Protein AF-A0A2V9WFZ6-F1 (afdb_monomer_lite)

Foldseek 3Di:
DQDDDDPVRVVVVLVVVLVVLVVVCVVCVVPWAQDDPVLLVLCPPPDDVVLSGQATEEADDPDFDQDDPCVVVVVVSVDDDRDGRRPDQWDARQRYIYGPDDDDSVNSNVNVVVNVVCVVPPRDD

Secondary structure (DSSP, 8-state):
-PPPPPHHHHHHHHHHHHHHHHHHHHHHHTTPEEPPHHHHHHHTTTS-HHHHHH-EEEE-SS--PPPPTTHHHHHHTT------STT-SEEEETTEEEESSPPPHHHHHHHHHHHHHHHHH----

Structure (mmCIF, N/CA/C/O backbone):
data_AF-A0A2V9WFZ6-F1
#
_entry.id   AF-A0A2V9WFZ6-F1
#
loop_
_atom_site.group_PDB
_atom_site.id
_atom_site.type_symbol
_atom_site.label_atom_id
_atom_site.label_alt_id
_atom_site.label_comp_id
_atom_site.label_asym_id
_atom_site.label_entity_id
_atom_site.label_seq_id
_atom_site.pdbx_PDB_ins_code
_atom_site.Cartn_x
_atom_site.Cartn_y
_atom_site.Cartn_z
_atom_site.occupancy
_atom_site.B_iso_or_equiv
_atom_site.auth_seq_id
_atom_site.auth_comp_id
_atom_site.auth_asym_id
_atom_site.auth_atom_id
_atom_site.pdbx_PDB_model_num
ATOM 1 N N . MET A 1 1 ? 15.391 14.366 -24.059 1.00 53.91 1 MET A N 1
ATOM 2 C CA . MET A 1 1 ? 14.235 13.515 -23.701 1.00 53.91 1 MET A CA 1
ATOM 3 C C . MET A 1 1 ? 14.787 12.149 -23.325 1.00 53.91 1 MET A C 1
ATOM 5 O O . MET A 1 1 ? 15.629 11.678 -24.083 1.00 53.91 1 MET A O 1
ATOM 9 N N . PRO A 1 2 ? 14.441 11.557 -22.169 1.00 65.50 2 PRO A N 1
ATOM 10 C CA . PRO A 1 2 ? 14.836 10.178 -21.887 1.00 65.50 2 PRO A CA 1
ATOM 11 C C . PRO A 1 2 ? 14.255 9.252 -22.961 1.00 65.50 2 PRO A C 1
ATOM 13 O O . PRO A 1 2 ? 13.145 9.490 -23.441 1.00 65.50 2 PRO A O 1
ATOM 16 N N . THR A 1 3 ? 15.018 8.236 -23.364 1.00 76.12 3 THR A N 1
ATOM 17 C CA . THR A 1 3 ? 14.540 7.219 -24.304 1.00 76.12 3 THR A CA 1
ATOM 18 C C . THR A 1 3 ? 13.334 6.510 -23.683 1.00 76.12 3 THR A C 1
ATOM 20 O O . THR A 1 3 ? 13.446 6.044 -22.547 1.00 76.12 3 THR A O 1
ATOM 23 N N . PRO A 1 4 ? 12.182 6.443 -24.373 1.00 84.50 4 PRO A N 1
ATOM 24 C CA . PRO A 1 4 ? 11.037 5.685 -23.889 1.00 84.50 4 PRO A CA 1
ATOM 25 C C . PRO A 1 4 ? 11.403 4.210 -23.703 1.00 84.50 4 PRO A C 1
ATOM 27 O O . PRO A 1 4 ? 12.149 3.651 -24.508 1.00 84.50 4 PRO A O 1
ATOM 30 N N . LEU A 1 5 ? 10.862 3.581 -22.660 1.00 88.69 5 LEU A N 1
ATOM 31 C CA . LEU A 1 5 ? 11.002 2.141 -22.460 1.00 88.69 5 LEU A CA 1
ATOM 32 C C . LEU A 1 5 ? 10.290 1.382 -23.586 1.00 88.69 5 LEU A C 1
ATOM 34 O O . LEU A 1 5 ? 9.222 1.795 -24.045 1.00 88.69 5 LEU A O 1
ATOM 38 N N . THR A 1 6 ? 10.863 0.257 -24.011 1.00 92.94 6 THR A N 1
ATOM 39 C CA . THR A 1 6 ? 10.189 -0.653 -24.943 1.00 92.94 6 THR A CA 1
ATOM 40 C C . THR A 1 6 ? 9.014 -1.359 -24.253 1.00 92.94 6 THR A C 1
ATOM 42 O O . THR A 1 6 ? 9.010 -1.481 -23.024 1.00 92.94 6 THR A O 1
ATOM 45 N N . PRO A 1 7 ? 8.026 -1.880 -25.006 1.00 93.81 7 PRO A N 1
ATOM 46 C CA . PRO A 1 7 ? 6.947 -2.684 -24.429 1.00 93.81 7 PRO A CA 1
ATOM 47 C C . PRO A 1 7 ? 7.452 -3.856 -23.575 1.00 93.81 7 PRO A C 1
ATOM 49 O O . PRO A 1 7 ? 6.933 -4.079 -22.484 1.00 93.81 7 PRO A O 1
ATOM 52 N N . ASP A 1 8 ? 8.515 -4.537 -24.010 1.00 93.31 8 ASP A N 1
ATOM 53 C CA . ASP A 1 8 ? 9.117 -5.649 -23.262 1.00 93.31 8 ASP A CA 1
ATOM 54 C C . ASP A 1 8 ? 9.753 -5.186 -21.947 1.00 93.31 8 ASP A C 1
ATOM 56 O O . ASP A 1 8 ? 9.613 -5.844 -20.916 1.00 93.31 8 ASP A O 1
ATOM 60 N N . GLN A 1 9 ? 10.421 -4.026 -21.953 1.00 91.56 9 GLN A N 1
ATOM 61 C CA . GLN A 1 9 ? 10.966 -3.428 -20.733 1.00 91.56 9 GLN A CA 1
ATOM 62 C C . GLN A 1 9 ? 9.848 -3.033 -19.767 1.00 91.56 9 GLN A C 1
ATOM 64 O O . GLN A 1 9 ? 9.966 -3.284 -18.569 1.00 91.56 9 GLN A O 1
ATOM 69 N N . ILE A 1 10 ? 8.756 -2.453 -20.274 1.00 91.62 10 ILE A N 1
ATOM 70 C CA . ILE A 1 10 ? 7.581 -2.111 -19.464 1.00 91.62 10 ILE A CA 1
ATOM 71 C C . ILE A 1 10 ? 7.007 -3.380 -18.832 1.00 91.62 10 ILE A C 1
ATOM 73 O O . ILE A 1 10 ? 6.872 -3.428 -17.612 1.00 91.62 10 ILE A O 1
ATOM 77 N N . ALA A 1 11 ? 6.751 -4.425 -19.623 1.00 92.00 11 ALA A N 1
ATOM 78 C CA . ALA A 1 11 ? 6.219 -5.690 -19.124 1.00 92.00 11 ALA A CA 1
ATOM 79 C C . ALA A 1 11 ? 7.136 -6.316 -18.061 1.00 92.00 11 ALA A C 1
ATOM 81 O O . ALA A 1 11 ? 6.676 -6.697 -16.984 1.00 92.00 11 ALA A O 1
ATOM 82 N N . GLN A 1 12 ? 8.447 -6.361 -18.315 1.00 91.50 12 GLN A N 1
ATOM 83 C CA . GLN A 1 12 ? 9.421 -6.894 -17.364 1.00 91.50 12 GLN A CA 1
ATOM 84 C C . GLN A 1 12 ? 9.420 -6.116 -16.040 1.00 91.50 12 GLN A C 1
ATOM 86 O O . GLN A 1 12 ? 9.427 -6.72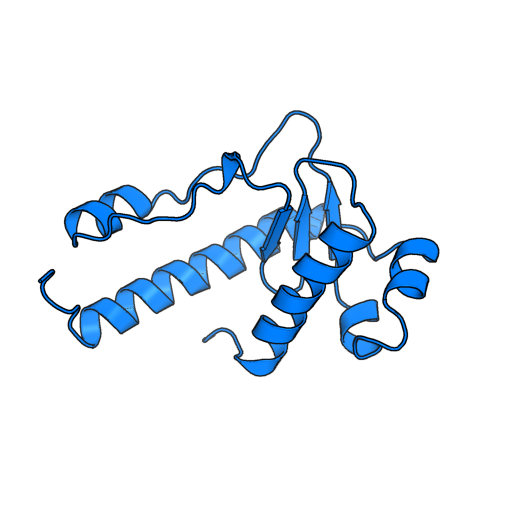5 -14.969 1.00 91.50 12 GLN A O 1
ATOM 91 N N . ILE A 1 13 ? 9.413 -4.782 -16.094 1.00 91.69 13 ILE A N 1
ATOM 92 C CA . ILE A 1 13 ? 9.387 -3.936 -14.894 1.00 91.69 13 ILE A CA 1
ATOM 93 C C . ILE A 1 13 ? 8.064 -4.118 -14.147 1.00 91.69 13 ILE A C 1
ATOM 95 O O . ILE A 1 13 ? 8.081 -4.290 -12.930 1.00 91.69 13 ILE A O 1
ATOM 99 N N . SER A 1 14 ? 6.933 -4.144 -14.854 1.00 91.38 14 SER A N 1
ATOM 100 C CA . SER A 1 14 ? 5.618 -4.386 -14.259 1.00 91.38 14 SER A CA 1
ATOM 101 C C . SER A 1 14 ? 5.558 -5.731 -13.533 1.00 91.38 14 SER A C 1
ATOM 103 O O . SER A 1 14 ? 5.073 -5.777 -12.404 1.00 91.38 14 SER A O 1
ATOM 105 N N . HIS A 1 15 ? 6.111 -6.803 -14.110 1.00 91.81 15 HIS A N 1
ATOM 106 C CA . HIS A 1 15 ? 6.194 -8.105 -13.441 1.00 91.81 15 HIS A CA 1
ATOM 107 C C . HIS A 1 15 ? 7.087 -8.077 -12.197 1.00 91.81 15 HIS A C 1
ATOM 109 O O . HIS A 1 15 ? 6.704 -8.624 -11.165 1.00 91.81 15 HIS A O 1
ATOM 115 N N . LEU A 1 16 ? 8.248 -7.414 -12.260 1.00 92.75 16 LEU A N 1
ATOM 116 C CA . LEU A 1 16 ? 9.130 -7.259 -11.097 1.00 92.75 16 LEU A CA 1
ATOM 117 C C . LEU A 1 16 ? 8.431 -6.512 -9.954 1.00 92.75 16 LEU A C 1
ATOM 119 O O . LEU A 1 16 ? 8.508 -6.934 -8.800 1.00 92.75 16 LEU A O 1
ATOM 123 N N . VAL A 1 17 ? 7.720 -5.429 -10.273 1.00 93.12 17 VAL A N 1
ATOM 124 C CA . VAL A 1 17 ? 6.975 -4.635 -9.289 1.00 93.12 17 VAL A CA 1
ATOM 125 C C . VAL A 1 17 ? 5.802 -5.432 -8.713 1.00 93.12 17 VAL A C 1
ATOM 127 O O . VAL A 1 17 ? 5.633 -5.450 -7.496 1.00 93.12 17 VAL A O 1
ATOM 130 N N . ALA A 1 18 ? 5.032 -6.142 -9.543 1.00 93.94 18 ALA A N 1
ATOM 131 C CA . ALA A 1 18 ? 3.932 -6.988 -9.079 1.00 93.94 18 ALA A CA 1
ATOM 132 C C . ALA A 1 18 ? 4.425 -8.103 -8.139 1.00 93.94 18 ALA A C 1
ATOM 134 O O . ALA A 1 18 ? 3.880 -8.278 -7.049 1.00 93.94 18 ALA A O 1
ATOM 135 N N . ALA A 1 19 ? 5.506 -8.798 -8.510 1.00 94.31 19 ALA A N 1
ATOM 136 C CA . ALA A 1 19 ? 6.113 -9.834 -7.678 1.00 94.31 19 ALA A CA 1
ATOM 137 C C . ALA A 1 19 ? 6.611 -9.273 -6.337 1.00 94.31 19 ALA A C 1
ATOM 139 O O . ALA A 1 19 ? 6.410 -9.891 -5.290 1.00 94.31 19 ALA A O 1
ATOM 140 N N . TYR A 1 20 ? 7.213 -8.080 -6.351 1.00 95.69 20 TYR A N 1
ATOM 141 C CA . TYR A 1 20 ? 7.627 -7.390 -5.133 1.00 95.69 20 TYR A CA 1
ATOM 142 C C . TYR A 1 20 ? 6.446 -7.081 -4.215 1.00 95.69 20 TYR A C 1
ATOM 144 O O . TYR A 1 20 ? 6.513 -7.389 -3.026 1.00 95.69 20 TYR A O 1
ATOM 152 N N . ILE A 1 21 ? 5.361 -6.526 -4.761 1.00 96.06 21 ILE A N 1
ATOM 153 C CA . ILE A 1 21 ? 4.161 -6.188 -3.989 1.00 96.06 21 ILE A CA 1
ATOM 154 C C . ILE A 1 21 ? 3.589 -7.436 -3.316 1.00 96.06 21 ILE A C 1
ATOM 156 O O . ILE A 1 21 ? 3.353 -7.412 -2.111 1.00 96.06 21 ILE A O 1
ATOM 160 N N . LEU A 1 22 ? 3.423 -8.534 -4.060 1.00 95.88 22 LEU A N 1
ATOM 161 C CA . LEU A 1 22 ? 2.897 -9.789 -3.514 1.00 95.88 22 LEU A CA 1
ATOM 162 C C . LEU A 1 22 ? 3.832 -10.393 -2.456 1.00 95.88 22 LEU A C 1
ATOM 164 O O . LEU A 1 22 ? 3.376 -10.826 -1.401 1.00 95.88 22 LEU A O 1
ATOM 168 N N . THR A 1 23 ? 5.147 -10.338 -2.683 1.00 96.62 23 THR A N 1
ATOM 169 C CA . THR A 1 23 ? 6.142 -10.825 -1.715 1.00 96.62 23 THR A CA 1
ATOM 170 C C . THR A 1 23 ? 6.097 -10.032 -0.405 1.00 96.62 23 THR A C 1
ATOM 172 O O . THR A 1 23 ? 6.102 -10.624 0.674 1.00 96.62 23 THR A O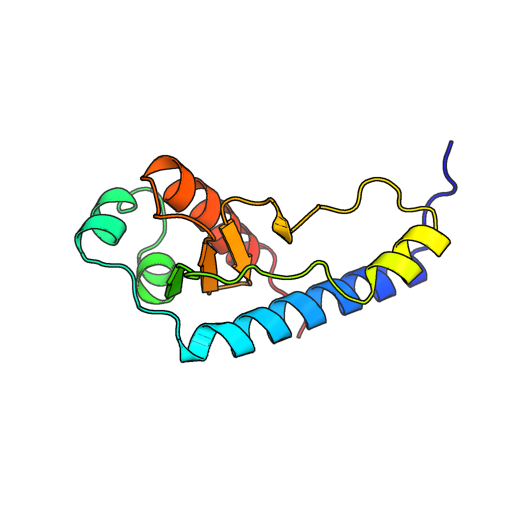 1
ATOM 175 N N . GLN A 1 24 ? 6.037 -8.694 -0.466 1.00 97.69 24 GLN A N 1
ATOM 176 C CA . GLN A 1 24 ? 5.916 -7.872 0.744 1.00 97.69 24 GLN A CA 1
ATOM 177 C C . GLN A 1 24 ? 4.563 -8.079 1.425 1.00 97.69 24 GLN A C 1
ATOM 179 O O . GLN A 1 24 ? 4.512 -8.203 2.649 1.00 97.69 24 GLN A O 1
ATOM 184 N N . ARG A 1 25 ? 3.482 -8.180 0.643 1.00 97.38 25 ARG A N 1
ATOM 185 C CA . ARG A 1 25 ? 2.147 -8.494 1.150 1.00 97.38 25 ARG A CA 1
ATOM 186 C C . ARG A 1 25 ? 2.182 -9.754 2.007 1.00 97.38 25 ARG A C 1
ATOM 188 O O . ARG A 1 25 ? 1.780 -9.697 3.165 1.00 97.38 25 ARG A O 1
ATOM 195 N N . ASP A 1 26 ? 2.709 -10.860 1.485 1.00 97.81 26 ASP A N 1
ATOM 196 C CA . ASP A 1 26 ? 2.745 -12.135 2.211 1.00 97.81 26 ASP A CA 1
ATOM 197 C C . ASP A 1 26 ? 3.666 -12.080 3.434 1.00 97.81 26 ASP A C 1
ATOM 199 O O . ASP A 1 26 ? 3.310 -12.578 4.504 1.00 97.81 26 ASP A O 1
ATOM 203 N N . ARG A 1 27 ? 4.813 -11.400 3.315 1.00 97.62 27 ARG A N 1
ATOM 204 C CA . ARG A 1 27 ? 5.743 -11.180 4.430 1.00 97.62 27 ARG A CA 1
ATOM 205 C C . ARG A 1 27 ? 5.073 -10.476 5.611 1.00 97.62 27 ARG A C 1
ATOM 207 O O . ARG A 1 27 ? 5.268 -10.882 6.757 1.00 97.62 27 ARG A O 1
ATOM 214 N N . TYR A 1 28 ? 4.327 -9.404 5.352 1.00 98.31 28 TYR A N 1
ATOM 215 C CA . TYR A 1 28 ? 3.734 -8.583 6.408 1.00 98.31 28 TYR A CA 1
ATOM 216 C C . TYR A 1 28 ? 2.364 -9.090 6.866 1.00 98.31 28 TYR A C 1
ATOM 218 O O . TYR A 1 28 ? 2.012 -8.885 8.030 1.00 98.31 28 TYR A O 1
ATOM 226 N N . ALA A 1 29 ? 1.627 -9.816 6.018 1.00 97.94 29 ALA A N 1
ATOM 227 C CA . ALA A 1 29 ? 0.315 -10.379 6.341 1.00 97.94 29 ALA A CA 1
ATOM 228 C C . ALA A 1 29 ? 0.322 -11.226 7.624 1.00 97.94 29 ALA A C 1
ATOM 230 O O . ALA A 1 29 ? -0.640 -11.186 8.385 1.00 97.94 29 ALA A O 1
ATOM 231 N N . VAL A 1 30 ? 1.419 -11.941 7.903 1.00 97.50 30 VAL A N 1
ATOM 232 C CA . VAL A 1 30 ? 1.566 -12.799 9.095 1.00 97.50 30 VAL A CA 1
ATOM 233 C C . VAL A 1 30 ? 1.465 -12.008 10.407 1.00 97.50 30 VAL A C 1
ATOM 235 O O . VAL A 1 30 ? 1.029 -12.543 11.423 1.00 97.50 30 VAL A O 1
ATOM 238 N N . ARG A 1 31 ? 1.861 -10.730 10.394 1.00 97.81 31 ARG A N 1
ATOM 239 C CA . ARG A 1 31 ? 1.854 -9.835 11.564 1.00 97.81 31 ARG A CA 1
ATOM 240 C C . ARG A 1 31 ? 0.726 -8.805 11.522 1.00 97.81 31 ARG A C 1
ATOM 242 O O . ARG A 1 31 ? 0.438 -8.186 12.542 1.00 97.81 31 ARG A O 1
ATOM 249 N N . ALA A 1 32 ? 0.131 -8.580 10.353 1.00 98.31 32 ALA A N 1
ATOM 250 C CA . ALA A 1 32 ? -0.858 -7.537 10.146 1.00 98.31 32 ALA A CA 1
ATOM 251 C C . ALA A 1 32 ? -2.219 -7.913 10.756 1.00 98.31 32 ALA A C 1
ATOM 253 O O . ALA A 1 32 ? -2.721 -9.034 10.625 1.00 98.31 32 ALA A O 1
ATOM 254 N N . LEU A 1 33 ? -2.844 -6.944 11.414 1.00 98.50 33 LEU A N 1
ATOM 255 C CA . LEU A 1 33 ? -4.111 -7.117 12.116 1.00 98.50 33 LEU A CA 1
ATOM 256 C C . LEU A 1 33 ? -5.270 -6.568 11.276 1.00 98.50 33 LEU A C 1
ATOM 258 O O . LEU A 1 33 ? -5.055 -5.689 10.443 1.00 98.50 33 LEU A O 1
ATOM 262 N N . PRO A 1 34 ? -6.507 -7.062 11.458 1.00 98.50 34 PRO A N 1
ATOM 263 C CA . PRO A 1 34 ? -7.683 -6.388 10.914 1.00 98.50 34 PRO A CA 1
ATOM 264 C C . PRO A 1 34 ? -7.768 -4.941 11.411 1.00 98.50 34 PRO A C 1
ATOM 266 O O . PRO A 1 34 ? -7.214 -4.607 12.462 1.00 98.50 34 PRO A O 1
ATOM 269 N N . LEU A 1 35 ? -8.515 -4.100 10.694 1.00 98.44 35 LEU A N 1
ATOM 270 C CA . LEU A 1 35 ? -8.848 -2.765 11.187 1.00 98.44 35 LEU A CA 1
ATOM 271 C C . LEU A 1 35 ? -9.493 -2.831 12.573 1.00 98.44 35 LEU A C 1
ATOM 273 O O . LEU A 1 35 ? -10.369 -3.661 12.832 1.00 98.44 35 LEU A O 1
ATOM 277 N N . SER A 1 36 ? -9.113 -1.898 13.446 1.00 97.88 36 SER A N 1
ATOM 278 C CA . SER A 1 36 ? -9.863 -1.676 14.679 1.00 97.88 36 SER A CA 1
ATOM 279 C C . SER A 1 36 ? -11.266 -1.145 14.364 1.00 97.88 36 SER A C 1
ATOM 281 O O . SER A 1 36 ? -11.506 -0.562 13.304 1.00 97.88 36 SER A O 1
ATOM 283 N N . ALA A 1 37 ? -12.199 -1.282 15.309 1.00 97.50 37 ALA A N 1
ATOM 284 C CA . ALA A 1 37 ? -13.554 -0.752 15.146 1.00 97.50 37 ALA A CA 1
ATOM 285 C C . ALA A 1 37 ? -13.560 0.761 14.852 1.00 97.50 37 ALA A C 1
ATOM 287 O O . ALA A 1 37 ? -14.323 1.226 14.011 1.00 97.50 37 ALA A O 1
ATOM 288 N N . GLN A 1 38 ? -12.664 1.521 15.493 1.00 97.38 38 GLN A N 1
ATOM 289 C CA . GLN A 1 38 ? -12.533 2.963 15.276 1.00 97.38 38 GLN A CA 1
ATOM 290 C C . GLN A 1 38 ? -12.010 3.289 13.872 1.00 97.38 38 GLN A C 1
ATOM 292 O O . GLN A 1 38 ? -12.550 4.166 13.200 1.00 97.38 38 GLN A O 1
ATOM 297 N N . GLN A 1 39 ? -10.970 2.581 13.424 1.00 98.06 39 GLN A N 1
ATOM 298 C CA . GLN A 1 39 ? -10.416 2.753 12.080 1.00 98.06 39 GLN A CA 1
ATOM 299 C C . GLN A 1 39 ? -11.464 2.422 11.020 1.00 98.06 39 GLN A C 1
ATOM 301 O O . GLN A 1 39 ? -11.677 3.205 10.099 1.00 98.06 39 GLN A O 1
ATOM 306 N N . ARG A 1 40 ? -12.174 1.304 11.193 1.00 98.00 40 ARG A N 1
ATOM 307 C CA . ARG A 1 40 ? -13.260 0.902 10.302 1.00 98.00 40 ARG A CA 1
ATOM 308 C C . ARG A 1 40 ? -14.345 1.975 10.224 1.00 98.00 40 ARG A C 1
ATOM 310 O O . ARG A 1 40 ? -14.648 2.424 9.127 1.00 98.00 40 ARG A O 1
ATOM 317 N N . ALA A 1 41 ? -14.849 2.442 11.366 1.00 97.00 41 ALA A N 1
ATOM 318 C CA . ALA A 1 41 ? -15.880 3.477 11.414 1.00 97.00 41 ALA A CA 1
ATOM 319 C C . ALA A 1 41 ? -15.449 4.783 10.718 1.00 97.00 41 ALA A C 1
ATOM 321 O O . ALA A 1 41 ? -16.270 5.434 10.083 1.00 97.00 41 ALA A O 1
ATOM 322 N N . SER A 1 42 ? -14.161 5.156 10.776 1.00 97.06 42 SER A N 1
ATOM 323 C CA . SER A 1 42 ? -13.655 6.353 10.078 1.00 97.06 42 SER A CA 1
ATOM 324 C C . SER A 1 42 ? -13.608 6.243 8.548 1.00 97.06 42 SER A C 1
ATOM 326 O O . SER A 1 42 ? -13.483 7.260 7.871 1.00 97.06 42 SER A O 1
ATOM 328 N N . LEU A 1 43 ? -13.695 5.026 8.006 1.00 98.19 43 LEU A N 1
ATOM 329 C CA . LEU A 1 43 ? -13.626 4.735 6.571 1.00 98.19 43 LEU A CA 1
ATOM 330 C C . LEU A 1 43 ? -14.978 4.290 5.991 1.00 98.19 43 LEU A C 1
ATOM 332 O O . LEU A 1 43 ? -15.138 4.211 4.768 1.00 98.19 43 LEU A O 1
ATOM 336 N N . GLU A 1 44 ? -15.946 3.978 6.853 1.00 96.06 44 GLU A N 1
ATOM 337 C CA . GLU A 1 44 ? -17.297 3.605 6.447 1.00 96.06 44 GLU A CA 1
ATOM 338 C C . GLU A 1 44 ? -17.956 4.731 5.639 1.00 96.06 44 GLU A C 1
ATOM 340 O O . GLU A 1 44 ? -17.812 5.915 5.930 1.00 96.06 44 GLU A O 1
ATOM 345 N N . GLY A 1 45 ? -18.658 4.348 4.570 1.00 96.25 45 GLY A N 1
ATOM 346 C CA . GLY A 1 45 ? -19.269 5.279 3.617 1.00 96.25 45 GLY A CA 1
ATOM 347 C C . GLY A 1 45 ? -18.349 5.733 2.478 1.00 96.25 45 GLY A C 1
ATOM 348 O O . GLY A 1 45 ? -18.862 6.167 1.450 1.00 96.25 45 GLY A O 1
ATOM 349 N N . PHE A 1 46 ? -17.025 5.575 2.605 1.00 97.94 46 PHE A N 1
ATOM 350 C CA . PHE A 1 46 ? -16.071 5.906 1.536 1.00 97.94 46 PHE A CA 1
ATOM 351 C C . PHE A 1 46 ? -15.619 4.688 0.725 1.00 97.94 46 PHE A C 1
ATOM 353 O O . PHE A 1 46 ? -15.415 4.794 -0.482 1.00 97.94 46 PHE A O 1
ATOM 360 N N . PHE A 1 47 ? -15.478 3.531 1.377 1.00 98.00 47 PHE A N 1
ATOM 361 C CA . PHE A 1 47 ? -14.979 2.299 0.761 1.00 98.00 47 PHE A CA 1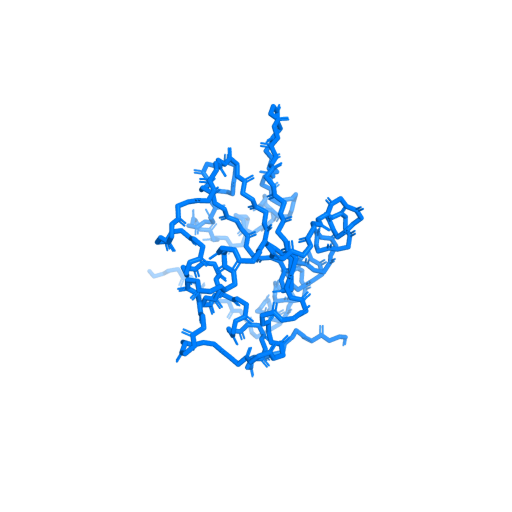
ATOM 362 C C . PHE A 1 47 ? -15.968 1.145 0.946 1.00 98.00 47 PHE A C 1
ATOM 364 O O . PHE A 1 47 ? -16.741 1.116 1.908 1.00 98.00 47 PHE A O 1
ATOM 371 N N . ALA A 1 48 ? -15.946 0.171 0.029 1.00 96.62 48 ALA A N 1
ATOM 372 C CA . ALA A 1 48 ? -16.851 -0.972 0.109 1.00 96.62 48 ALA A CA 1
ATOM 373 C C . ALA A 1 48 ? -16.552 -1.839 1.342 1.00 96.62 48 ALA A C 1
ATOM 375 O O . ALA A 1 48 ? -15.396 -2.047 1.719 1.00 96.62 48 ALA A O 1
ATOM 376 N N . SER A 1 49 ? -17.603 -2.397 1.949 1.00 96.31 49 SER A N 1
ATOM 377 C CA . SER A 1 49 ? -17.497 -3.184 3.184 1.00 96.31 49 SER A CA 1
ATOM 378 C C . SER A 1 49 ? -16.578 -4.401 3.063 1.00 96.31 49 SER A C 1
ATOM 380 O O . SER A 1 49 ? -15.999 -4.815 4.067 1.00 96.31 49 SER A O 1
ATOM 382 N N . GLU A 1 50 ? -16.433 -4.951 1.854 1.00 95.44 50 GLU A N 1
ATOM 383 C CA . GLU A 1 50 ? -15.498 -6.035 1.551 1.00 95.44 50 GLU A CA 1
ATOM 384 C C . GLU A 1 50 ? -14.038 -5.594 1.727 1.00 95.44 50 GLU A C 1
ATOM 386 O O . GLU A 1 50 ? -13.289 -6.284 2.416 1.00 95.44 50 GLU A O 1
ATOM 391 N N . LEU A 1 51 ? -13.639 -4.422 1.207 1.00 96.06 51 LEU A N 1
ATOM 392 C CA . LEU A 1 51 ? -12.283 -3.902 1.436 1.00 96.06 51 LEU A CA 1
ATOM 393 C C . LEU A 1 51 ? -12.045 -3.685 2.927 1.00 96.06 51 LEU A C 1
ATOM 395 O O . LEU A 1 51 ? -11.061 -4.168 3.474 1.00 96.06 51 LEU A O 1
ATOM 399 N N . LEU A 1 52 ? -12.991 -3.035 3.611 1.00 98.12 52 LEU A N 1
ATOM 400 C CA . LEU A 1 52 ? -12.897 -2.796 5.054 1.00 98.12 52 LEU A CA 1
ATOM 401 C C . LEU A 1 52 ? -12.796 -4.096 5.872 1.00 98.12 52 LEU A C 1
ATOM 403 O O . LEU A 1 52 ? -12.292 -4.077 6.993 1.00 98.12 52 LEU A O 1
ATOM 407 N N . GLY A 1 53 ? -13.343 -5.207 5.366 1.00 97.25 53 GLY A N 1
ATOM 408 C CA . GLY A 1 53 ? -13.285 -6.524 6.005 1.00 97.25 53 GLY A CA 1
ATOM 409 C C . GLY A 1 53 ? -12.003 -7.304 5.713 1.00 97.25 53 GLY A C 1
ATOM 410 O O . GLY A 1 53 ? -11.547 -8.058 6.572 1.00 97.25 53 GLY A O 1
ATOM 411 N N . ASN A 1 54 ? -11.418 -7.112 4.531 1.00 96.56 54 ASN A N 1
ATOM 412 C CA . ASN A 1 54 ? -10.271 -7.890 4.067 1.00 96.56 54 ASN A CA 1
ATOM 413 C C . ASN A 1 54 ? -8.929 -7.210 4.362 1.00 96.56 54 ASN A C 1
ATOM 415 O O . ASN A 1 54 ? -7.945 -7.905 4.615 1.00 96.56 54 ASN A O 1
ATOM 419 N N . THR A 1 55 ? -8.884 -5.875 4.373 1.00 98.25 55 THR A N 1
ATOM 420 C CA . THR A 1 55 ? -7.641 -5.129 4.570 1.00 98.25 55 THR A CA 1
ATOM 421 C C . THR A 1 55 ? -7.046 -5.352 5.956 1.00 98.25 55 THR A C 1
ATOM 423 O O . THR A 1 55 ? -7.732 -5.301 6.983 1.00 98.25 55 THR A O 1
ATOM 426 N N . ARG A 1 56 ? -5.730 -5.555 5.983 1.00 98.69 56 ARG A N 1
ATOM 427 C CA . ARG A 1 56 ? -4.927 -5.681 7.197 1.00 98.69 56 ARG A CA 1
ATOM 428 C C . ARG A 1 56 ? -3.985 -4.495 7.335 1.00 98.69 56 ARG A C 1
ATOM 430 O O . ARG A 1 56 ? -3.476 -3.981 6.345 1.00 98.69 56 ARG A O 1
ATOM 437 N N . VAL A 1 57 ? -3.730 -4.085 8.569 1.00 98.69 57 VAL A N 1
ATOM 438 C CA . VAL A 1 57 ? -2.832 -2.983 8.909 1.00 98.69 57 VAL A CA 1
ATOM 439 C C . VAL A 1 57 ? -1.731 -3.461 9.848 1.00 98.69 57 VAL A C 1
ATOM 441 O O . VAL A 1 57 ? -1.957 -4.281 10.740 1.00 98.69 57 VAL A O 1
ATOM 444 N N . LEU A 1 58 ? -0.528 -2.937 9.656 1.00 98.62 58 LEU A N 1
ATOM 445 C CA . LEU A 1 58 ? 0.626 -3.179 10.512 1.00 98.62 58 LEU A CA 1
ATOM 446 C C . LEU A 1 58 ? 1.365 -1.863 10.738 1.00 98.62 58 LEU A C 1
ATOM 448 O O . LEU A 1 58 ? 1.684 -1.168 9.780 1.00 98.62 58 LEU A O 1
ATOM 452 N N . VAL A 1 59 ? 1.671 -1.547 11.993 1.00 98.25 59 VAL A N 1
ATOM 453 C CA . VAL A 1 59 ? 2.617 -0.480 12.339 1.00 98.25 59 VAL A CA 1
ATOM 454 C C . VAL A 1 59 ? 3.941 -1.146 12.698 1.00 98.25 59 VAL A C 1
ATOM 456 O O . VAL A 1 59 ? 3.981 -2.009 13.574 1.00 98.25 59 VAL A O 1
ATOM 459 N N . LEU A 1 60 ? 5.009 -0.789 11.993 1.00 97.38 60 LEU A N 1
ATOM 460 C CA . LEU A 1 60 ? 6.358 -1.260 12.277 1.00 97.38 60 LEU A CA 1
ATOM 461 C C . LEU A 1 60 ? 6.974 -0.411 13.393 1.00 97.38 60 LEU A C 1
ATOM 463 O O . LEU A 1 60 ? 7.003 0.815 13.309 1.00 97.38 60 LEU A O 1
ATOM 467 N N . GLU A 1 61 ? 7.489 -1.070 14.428 1.00 92.94 61 GLU A N 1
ATOM 468 C CA . GLU A 1 61 ? 8.182 -0.425 15.543 1.00 92.94 61 GLU A CA 1
ATOM 469 C C . GLU A 1 61 ? 9.678 -0.739 15.461 1.00 92.94 61 GLU A C 1
ATOM 471 O O . GLU A 1 61 ? 10.078 -1.901 15.472 1.00 92.94 61 GLU A O 1
ATOM 476 N N . GLY A 1 62 ? 10.516 0.295 15.353 1.00 90.31 62 GLY A N 1
ATOM 477 C CA . GLY A 1 62 ? 11.977 0.139 15.306 1.00 90.31 62 GLY A CA 1
ATOM 478 C C . GLY A 1 62 ? 12.537 -0.446 14.002 1.00 90.31 62 GLY A C 1
ATOM 479 O O . GLY A 1 62 ? 13.748 -0.608 13.884 1.00 90.31 62 GLY A O 1
ATOM 480 N N . GLU A 1 63 ? 11.691 -0.719 13.009 1.00 94.19 63 GLU A N 1
ATOM 481 C CA . GLU A 1 63 ? 12.089 -1.173 11.677 1.00 94.19 63 GLU A CA 1
ATOM 482 C C . GLU A 1 63 ? 11.329 -0.406 10.587 1.00 94.19 63 GLU A C 1
ATOM 484 O O . GLU A 1 63 ? 10.289 0.205 10.839 1.00 94.19 63 GLU A O 1
ATOM 489 N N . ARG A 1 64 ? 11.856 -0.437 9.362 1.00 96.25 64 ARG A N 1
ATOM 490 C CA . ARG A 1 64 ? 11.236 0.184 8.190 1.00 96.25 64 ARG A CA 1
ATOM 491 C C . ARG A 1 64 ? 11.281 -0.760 7.001 1.00 96.25 64 ARG A C 1
ATOM 493 O O . ARG A 1 64 ? 12.158 -1.616 6.900 1.00 96.25 64 ARG A O 1
ATOM 500 N N . VAL A 1 65 ? 10.337 -0.576 6.087 1.00 96.88 65 VAL A N 1
ATOM 501 C CA . VAL A 1 65 ? 10.361 -1.249 4.786 1.00 96.88 65 VAL A CA 1
ATOM 502 C C . VAL A 1 65 ? 11.574 -0.731 4.013 1.00 96.88 65 VAL A C 1
ATOM 504 O O . VAL A 1 65 ? 11.729 0.476 3.836 1.00 96.88 65 VAL A O 1
ATOM 507 N N . ALA A 1 66 ? 12.448 -1.639 3.587 1.00 95.06 66 ALA A N 1
ATOM 508 C CA . ALA A 1 66 ? 13.618 -1.289 2.793 1.00 95.06 66 ALA A CA 1
ATOM 509 C C . ALA A 1 66 ? 13.224 -0.929 1.354 1.00 95.06 66 ALA A C 1
ATOM 511 O O . ALA A 1 66 ? 12.216 -1.402 0.830 1.00 95.06 66 ALA A O 1
ATOM 512 N N . ASN A 1 67 ? 14.058 -0.129 0.690 1.00 95.62 67 ASN A N 1
ATOM 513 C CA . ASN A 1 67 ? 13.918 0.082 -0.747 1.00 95.62 67 ASN A CA 1
ATOM 514 C C . ASN A 1 67 ? 14.085 -1.253 -1.506 1.00 95.62 67 ASN A C 1
ATOM 516 O O . ASN A 1 67 ? 14.964 -2.033 -1.144 1.00 95.62 67 ASN A O 1
ATOM 520 N N . PRO A 1 68 ? 13.299 -1.508 -2.566 1.00 94.88 68 PRO A N 1
ATOM 521 C CA . PRO A 1 68 ? 13.392 -2.740 -3.338 1.00 94.88 68 PRO A CA 1
ATOM 522 C C . PRO A 1 68 ? 14.777 -3.000 -3.944 1.00 94.88 68 PRO A C 1
ATOM 524 O O . PRO A 1 68 ? 15.357 -2.137 -4.608 1.00 94.88 68 PRO A O 1
ATOM 527 N N . ASP A 1 69 ? 15.252 -4.240 -3.826 1.00 93.75 69 ASP A N 1
ATOM 528 C CA . ASP A 1 69 ? 16.592 -4.656 -4.272 1.00 93.75 69 ASP A CA 1
ATOM 529 C C . ASP A 1 69 ? 16.800 -4.559 -5.793 1.00 93.75 69 ASP A C 1
ATOM 531 O O . ASP A 1 69 ? 17.932 -4.519 -6.270 1.00 93.75 69 ASP A O 1
ATOM 535 N N . PHE A 1 70 ? 15.721 -4.478 -6.580 1.00 93.31 70 PHE A N 1
ATOM 536 C CA . PHE A 1 70 ? 15.791 -4.289 -8.033 1.00 93.31 70 PHE A CA 1
ATOM 537 C C . PHE A 1 70 ? 15.945 -2.818 -8.460 1.00 93.31 70 PHE A C 1
ATOM 539 O O . PHE A 1 70 ? 16.110 -2.542 -9.649 1.00 93.31 70 PHE A O 1
ATOM 546 N N . TYR A 1 71 ? 15.926 -1.854 -7.531 1.00 94.56 71 TYR A N 1
ATOM 547 C CA . TYR A 1 71 ? 16.116 -0.433 -7.846 1.00 94.56 71 TYR A CA 1
ATOM 548 C C . TYR A 1 71 ? 17.424 -0.106 -8.583 1.00 94.56 71 TYR A C 1
ATOM 550 O O . TYR A 1 71 ? 17.358 0.686 -9.523 1.00 94.56 71 TYR A O 1
ATOM 558 N N . PRO A 1 72 ? 18.601 -0.674 -8.237 1.00 93.62 72 PRO A N 1
ATOM 559 C CA . PRO A 1 72 ? 19.828 -0.453 -9.004 1.00 93.62 72 PRO A CA 1
ATOM 560 C C . PRO A 1 72 ? 19.655 -0.764 -10.497 1.00 93.62 72 PRO A C 1
ATOM 562 O O . PRO A 1 72 ? 19.986 0.073 -11.332 1.00 93.62 72 PRO A O 1
ATOM 565 N N . LYS A 1 73 ? 19.002 -1.884 -10.828 1.00 91.62 73 LYS A N 1
AT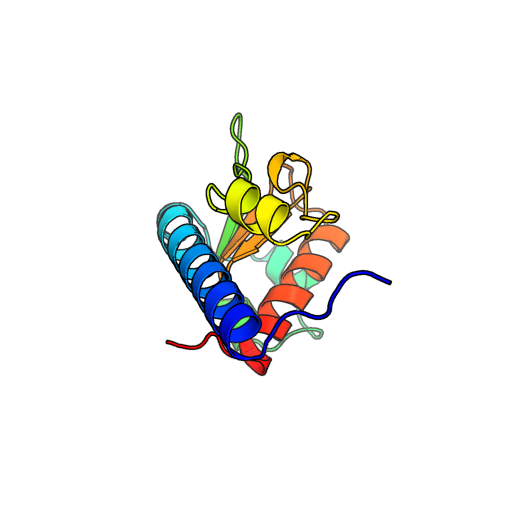OM 566 C CA . LYS A 1 73 ? 18.702 -2.270 -12.214 1.00 91.62 73 LYS A CA 1
ATOM 567 C C . LYS A 1 73 ? 17.779 -1.269 -12.916 1.00 91.62 73 LYS A C 1
ATOM 569 O O . LYS A 1 73 ? 17.973 -0.956 -14.086 1.00 91.62 73 LYS A O 1
ATOM 574 N N . LEU A 1 74 ? 16.780 -0.723 -12.219 1.00 91.88 74 LEU A N 1
ATOM 575 C CA . LEU A 1 74 ? 15.914 0.311 -12.800 1.00 91.88 74 LEU A CA 1
ATOM 576 C C . LEU A 1 74 ? 16.675 1.615 -13.077 1.00 91.88 74 LEU A C 1
ATOM 578 O O . LEU A 1 74 ? 16.407 2.284 -14.075 1.00 91.88 74 LEU A O 1
ATOM 582 N N . ARG A 1 75 ? 17.653 1.964 -12.234 1.00 91.88 75 ARG A N 1
ATOM 583 C CA . ARG A 1 75 ? 18.515 3.131 -12.471 1.00 91.88 75 ARG A CA 1
ATOM 584 C C . ARG A 1 75 ? 19.400 2.948 -13.701 1.00 91.88 75 ARG A C 1
ATOM 586 O O . ARG A 1 75 ? 19.563 3.903 -14.455 1.00 91.88 75 ARG A O 1
ATOM 593 N N . GLU A 1 76 ? 19.912 1.740 -13.942 1.00 90.50 76 GLU A N 1
ATOM 594 C CA . GLU A 1 76 ? 20.660 1.403 -15.167 1.00 90.50 76 GLU A CA 1
ATOM 595 C C . GLU A 1 76 ? 19.804 1.569 -16.434 1.00 90.50 76 GLU A C 1
ATOM 597 O O . GLU A 1 76 ? 20.306 2.013 -17.464 1.00 90.50 76 GLU A O 1
ATOM 602 N N . LEU A 1 77 ? 18.492 1.316 -16.341 1.00 87.75 77 LEU A N 1
ATOM 603 C CA . LEU A 1 77 ? 17.517 1.588 -17.408 1.00 87.75 77 LEU A CA 1
ATOM 604 C C . LEU A 1 77 ? 17.148 3.079 -17.544 1.00 87.75 77 LEU A C 1
ATOM 606 O O . LEU A 1 77 ? 16.308 3.441 -18.366 1.00 87.75 77 LEU A O 1
ATOM 610 N N . GLY A 1 78 ? 17.758 3.958 -16.747 1.00 88.00 78 GLY A N 1
ATOM 611 C CA . GLY A 1 78 ? 17.548 5.402 -16.803 1.00 88.00 78 GLY A CA 1
ATOM 612 C C . GLY A 1 78 ? 16.375 5.920 -15.965 1.00 88.00 78 GLY A C 1
ATOM 613 O O . GLY A 1 78 ? 16.068 7.113 -16.057 1.00 88.00 78 GLY A O 1
ATOM 614 N N . LEU A 1 79 ? 15.736 5.089 -15.126 1.00 88.50 79 LEU A N 1
ATOM 615 C CA . LEU A 1 79 ? 14.710 5.557 -14.188 1.00 88.50 79 LEU A CA 1
ATOM 616 C C . LEU A 1 79 ? 15.366 6.304 -13.019 1.00 88.50 79 LEU A C 1
ATOM 618 O O . LEU A 1 79 ? 16.105 5.726 -12.224 1.00 88.50 79 LEU A O 1
ATOM 622 N N . LYS A 1 80 ? 15.079 7.606 -12.904 1.00 86.31 80 LYS A N 1
ATOM 623 C CA . LYS A 1 80 ? 15.714 8.494 -11.910 1.00 86.31 80 LYS A CA 1
ATOM 624 C C . LYS A 1 80 ? 14.860 8.757 -10.668 1.00 86.31 80 LYS A C 1
ATOM 626 O O . LYS A 1 80 ? 15.411 8.947 -9.592 1.00 86.31 80 LYS A O 1
ATOM 631 N N . ASN A 1 81 ? 13.535 8.724 -10.805 1.00 87.19 81 ASN A N 1
ATOM 632 C CA . ASN A 1 81 ? 12.591 9.123 -9.756 1.00 87.19 81 ASN A CA 1
ATOM 633 C C . ASN A 1 81 ? 11.947 7.899 -9.093 1.00 87.19 81 ASN A C 1
ATOM 635 O O . ASN A 1 81 ? 10.726 7.755 -9.089 1.00 87.19 81 ASN A O 1
ATOM 639 N N . LEU A 1 82 ? 12.776 6.976 -8.602 1.00 91.81 82 LEU A N 1
ATOM 640 C CA . LEU A 1 82 ? 12.279 5.805 -7.882 1.00 91.81 82 LEU A CA 1
ATOM 641 C C . LEU A 1 82 ? 11.777 6.229 -6.491 1.00 91.81 82 LEU A C 1
ATOM 643 O O . LEU A 1 82 ? 12.471 7.009 -5.833 1.00 91.81 82 LEU A O 1
ATOM 647 N N . PRO A 1 83 ? 10.617 5.729 -6.029 1.00 91.31 83 PRO A N 1
ATOM 648 C CA . PRO A 1 83 ? 10.091 6.083 -4.716 1.00 91.31 83 PRO A CA 1
ATOM 649 C C . PRO A 1 83 ? 11.038 5.649 -3.601 1.00 91.31 83 PRO A C 1
ATOM 651 O O . PRO A 1 83 ? 11.467 4.497 -3.580 1.00 91.31 83 PRO A O 1
ATOM 654 N N . GLU A 1 84 ? 11.332 6.538 -2.661 1.00 93.62 84 GLU A N 1
ATOM 655 C CA . GLU A 1 84 ? 12.101 6.208 -1.463 1.00 93.62 84 GLU A CA 1
ATOM 656 C C . GLU A 1 84 ? 11.117 5.635 -0.427 1.00 93.62 84 GLU A C 1
ATOM 658 O O . GLU A 1 84 ? 10.314 6.364 0.139 1.00 93.62 84 GLU A O 1
ATOM 663 N N . GLN A 1 85 ? 11.084 4.305 -0.287 1.00 93.12 85 GLN A N 1
ATOM 664 C CA . GLN A 1 85 ? 10.101 3.595 0.542 1.00 93.12 85 GLN A CA 1
ATOM 665 C C . GLN A 1 85 ? 10.426 3.691 2.034 1.00 93.12 85 GLN A C 1
ATOM 667 O O . GLN A 1 85 ? 9.518 3.786 2.855 1.00 93.12 85 GLN A O 1
ATOM 672 N N . SER A 1 86 ? 11.709 3.702 2.400 1.00 91.44 86 SER A N 1
ATOM 673 C CA . SER A 1 86 ? 12.135 3.762 3.804 1.00 91.44 86 SER A CA 1
ATOM 674 C C . SER A 1 86 ? 11.811 5.086 4.506 1.00 91.44 86 SER A C 1
ATOM 676 O O . SER A 1 86 ? 11.874 5.155 5.726 1.00 91.44 86 SER A O 1
ATOM 678 N N . GLY A 1 87 ? 11.438 6.128 3.782 1.00 92.94 87 GLY A N 1
ATOM 679 C CA . GLY A 1 87 ? 11.042 7.436 4.294 1.00 92.94 87 GLY A CA 1
ATOM 680 C C . GLY A 1 87 ? 9.553 7.718 4.135 1.00 92.94 87 GLY A C 1
ATOM 681 O O . GLY A 1 87 ? 9.100 8.780 4.560 1.00 92.94 87 GLY A O 1
ATOM 682 N N . MET A 1 88 ? 8.777 6.791 3.565 1.00 95.56 88 MET A N 1
ATOM 683 C CA . MET A 1 88 ? 7.319 6.911 3.512 1.00 95.56 88 MET A CA 1
ATOM 684 C C . MET A 1 88 ? 6.698 6.736 4.902 1.00 95.56 88 MET A C 1
ATOM 686 O O . MET A 1 88 ? 7.226 6.027 5.759 1.00 95.56 88 MET A O 1
ATOM 690 N N . ALA A 1 89 ? 5.551 7.380 5.124 1.00 96.81 89 ALA A N 1
ATOM 691 C CA . ALA A 1 89 ? 4.766 7.193 6.344 1.00 96.81 89 ALA A CA 1
ATOM 692 C C . ALA A 1 89 ? 4.090 5.812 6.367 1.00 96.81 89 ALA A C 1
ATOM 694 O O . ALA A 1 89 ? 4.081 5.139 7.399 1.00 96.81 89 ALA A O 1
ATOM 695 N N . ALA A 1 90 ? 3.563 5.375 5.221 1.00 97.94 90 ALA A N 1
ATOM 696 C CA . ALA A 1 90 ? 3.010 4.047 5.017 1.00 97.94 90 ALA A CA 1
ATOM 697 C C . ALA A 1 90 ? 3.135 3.603 3.554 1.00 97.94 90 ALA A C 1
ATOM 699 O O . ALA A 1 90 ? 3.470 4.395 2.674 1.00 97.94 90 ALA A O 1
ATOM 700 N N . ILE A 1 91 ? 2.957 2.301 3.333 1.00 98.25 91 ILE A N 1
ATOM 701 C CA . ILE A 1 91 ? 3.005 1.654 2.026 1.00 98.25 91 ILE A CA 1
ATOM 702 C C . ILE A 1 91 ? 1.907 0.596 1.976 1.00 98.25 91 ILE A C 1
ATOM 704 O O . ILE A 1 91 ? 1.822 -0.270 2.853 1.00 98.25 91 ILE A O 1
ATOM 708 N N . THR A 1 92 ? 1.109 0.624 0.914 1.00 98.00 92 THR A N 1
ATOM 709 C CA . THR A 1 92 ? 0.088 -0.391 0.653 1.00 98.00 92 THR A CA 1
ATOM 710 C C . THR A 1 92 ? 0.607 -1.484 -0.283 1.00 98.00 92 THR A C 1
ATOM 712 O O . THR A 1 92 ? 0.961 -1.241 -1.441 1.00 98.00 92 THR A O 1
ATOM 715 N N . PHE A 1 93 ? 0.581 -2.719 0.210 1.00 97.44 93 PHE A N 1
ATOM 716 C CA . PHE A 1 93 ? 0.862 -3.946 -0.523 1.00 97.44 93 PHE A CA 1
ATOM 717 C C . PHE A 1 93 ? -0.427 -4.749 -0.706 1.00 97.44 93 PHE A C 1
ATOM 719 O O . PHE A 1 93 ? -0.759 -5.613 0.106 1.00 97.44 93 PHE A O 1
ATOM 726 N N . TYR A 1 94 ? -1.152 -4.467 -1.791 1.00 96.38 94 TYR A N 1
ATOM 727 C CA . TYR A 1 94 ? -2.433 -5.101 -2.109 1.00 96.38 94 TYR A CA 1
ATOM 728 C C . TYR A 1 94 ? -3.488 -4.870 -1.008 1.00 96.38 94 TYR A C 1
ATOM 730 O O . TYR A 1 94 ? -4.003 -3.762 -0.887 1.00 96.38 94 TYR A O 1
ATOM 738 N N . ASP A 1 95 ? -3.792 -5.878 -0.190 1.00 97.00 95 ASP A N 1
ATOM 739 C CA . ASP A 1 95 ? -4.719 -5.825 0.947 1.00 97.00 95 ASP A CA 1
ATOM 740 C C . ASP A 1 95 ? -4.014 -5.601 2.300 1.00 97.00 95 ASP A C 1
ATOM 742 O O . ASP A 1 95 ? -4.666 -5.626 3.343 1.00 97.00 95 ASP A O 1
ATOM 746 N N . VAL A 1 96 ? -2.697 -5.375 2.314 1.00 98.62 96 VAL A N 1
ATOM 747 C CA . VAL A 1 96 ? -1.906 -5.161 3.535 1.00 98.62 96 VAL A CA 1
ATOM 748 C C . VAL A 1 96 ? -1.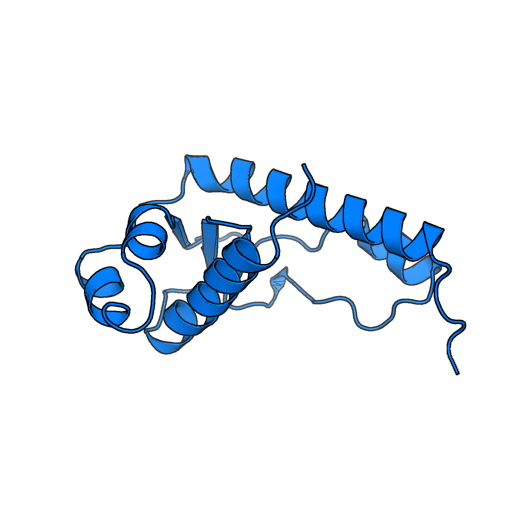273 -3.774 3.518 1.00 98.62 96 VAL A C 1
ATOM 750 O O . VAL A 1 96 ? -0.459 -3.467 2.654 1.00 98.62 96 VAL A O 1
ATOM 753 N N . ILE A 1 97 ? -1.601 -2.946 4.505 1.00 98.62 97 ILE A N 1
ATOM 754 C CA . ILE A 1 97 ? -1.027 -1.610 4.686 1.00 98.62 97 ILE A CA 1
ATOM 755 C C . ILE A 1 97 ? 0.023 -1.666 5.796 1.00 98.62 97 ILE A C 1
ATOM 757 O O . ILE A 1 97 ? -0.259 -2.107 6.913 1.00 98.62 97 ILE A O 1
ATOM 761 N N . VAL A 1 98 ? 1.228 -1.184 5.506 1.00 98.62 98 VAL A N 1
ATOM 762 C CA . VAL A 1 98 ? 2.357 -1.165 6.440 1.00 98.62 98 VAL A CA 1
ATOM 763 C C . VAL A 1 98 ? 2.768 0.275 6.706 1.00 98.62 98 VAL A C 1
ATOM 765 O O . VAL A 1 98 ? 3.204 0.963 5.791 1.00 98.62 98 VAL A O 1
ATOM 768 N N . ALA A 1 99 ? 2.663 0.729 7.951 1.00 98.25 99 ALA A N 1
ATOM 769 C CA . ALA A 1 99 ? 3.050 2.071 8.370 1.00 98.25 99 ALA A CA 1
ATOM 770 C C . ALA A 1 99 ? 4.335 2.065 9.202 1.00 98.25 99 ALA A C 1
ATOM 772 O O . ALA A 1 99 ? 4.589 1.135 9.968 1.00 98.25 99 ALA A O 1
ATOM 773 N N . HIS A 1 100 ? 5.148 3.113 9.066 1.00 97.12 100 HIS A N 1
ATOM 774 C CA . HIS A 1 100 ? 6.321 3.370 9.920 1.00 97.12 100 HIS A CA 1
ATOM 775 C C . HIS A 1 100 ? 5.991 4.317 11.081 1.00 97.12 100 HIS A C 1
ATOM 777 O O . HIS A 1 100 ? 6.839 4.591 11.928 1.00 97.12 100 HIS A O 1
ATOM 783 N N . GLU A 1 101 ? 4.761 4.823 11.122 1.00 94.25 101 GLU A N 1
ATOM 784 C CA . GLU A 1 101 ? 4.210 5.638 12.198 1.00 94.25 101 GLU A CA 1
ATOM 785 C C . GLU A 1 101 ? 2.768 5.221 12.512 1.00 94.25 101 GLU A C 1
ATOM 787 O O . GLU A 1 101 ? 2.157 4.412 11.811 1.00 94.25 101 GLU A O 1
ATOM 792 N N . ARG A 1 102 ? 2.201 5.754 13.598 1.00 95.12 102 ARG A N 1
ATOM 793 C CA . ARG A 1 102 ? 0.797 5.489 13.932 1.00 95.12 102 ARG A CA 1
ATOM 794 C C . ARG A 1 102 ? -0.119 6.092 12.870 1.00 95.12 102 ARG A C 1
ATOM 796 O O . ARG A 1 102 ? 0.047 7.245 12.487 1.00 95.12 102 ARG A O 1
ATOM 803 N N . PHE A 1 103 ? -1.147 5.343 12.479 1.00 96.88 103 PHE A N 1
ATOM 804 C CA . PHE A 1 103 ? -2.150 5.829 11.537 1.00 96.88 103 PHE A CA 1
ATOM 805 C C . PHE A 1 103 ? -2.896 7.049 12.082 1.00 96.88 103 PHE A C 1
ATOM 807 O O . PHE A 1 103 ? -3.641 6.955 13.059 1.00 96.88 103 PHE A O 1
ATOM 814 N N . SER A 1 104 ? -2.747 8.177 11.394 1.00 96.81 104 SER A N 1
ATOM 815 C CA . SER A 1 104 ? -3.731 9.255 11.442 1.00 96.81 104 SER A CA 1
ATOM 816 C C . SER A 1 104 ? -4.929 8.908 10.541 1.00 96.81 104 SER A C 1
ATOM 818 O O . SER A 1 104 ? -4.776 8.106 9.613 1.00 96.81 104 SER A O 1
ATOM 820 N N . PRO A 1 105 ? -6.115 9.515 10.746 1.00 96.38 105 PRO A N 1
ATOM 821 C CA . PRO A 1 105 ? -7.260 9.298 9.857 1.00 96.38 105 PRO A CA 1
ATOM 822 C C . PRO A 1 105 ? -6.953 9.623 8.388 1.00 96.38 105 PRO A C 1
ATOM 824 O O . PRO A 1 105 ? -7.346 8.875 7.499 1.00 96.38 105 PRO A O 1
ATOM 827 N N . GLY A 1 106 ? -6.203 10.703 8.134 1.00 97.94 106 GLY A N 1
ATOM 828 C CA . GLY A 1 106 ? -5.821 11.108 6.778 1.00 97.94 106 GLY A CA 1
ATOM 829 C C . GLY A 1 106 ? -4.857 10.126 6.111 1.00 97.94 106 GLY A C 1
ATOM 830 O O . GLY A 1 106 ? -5.065 9.767 4.955 1.00 97.94 106 GLY A O 1
ATOM 831 N N . LEU A 1 107 ? -3.848 9.644 6.848 1.00 98.06 107 LEU A N 1
ATOM 832 C CA . LEU A 1 107 ? -2.922 8.629 6.340 1.00 98.06 107 LEU A CA 1
ATOM 833 C C . LEU A 1 107 ? -3.660 7.322 6.041 1.00 98.06 107 LEU A C 1
ATOM 835 O O . LEU A 1 107 ? -3.516 6.766 4.961 1.00 98.06 107 LEU A O 1
ATOM 839 N N . LEU A 1 108 ? -4.501 6.857 6.967 1.00 98.44 108 LEU A N 1
ATOM 840 C CA . LEU A 1 108 ? -5.260 5.626 6.766 1.00 98.44 108 LEU A CA 1
ATOM 841 C C . LEU A 1 108 ? -6.199 5.719 5.555 1.00 98.44 108 LEU A C 1
ATOM 843 O O . LEU A 1 108 ? -6.278 4.776 4.772 1.00 98.44 108 LEU A O 1
ATOM 847 N N . PHE A 1 109 ? -6.881 6.854 5.379 1.00 98.62 109 PHE A N 1
ATOM 848 C CA . PHE A 1 109 ? -7.715 7.090 4.204 1.00 98.62 109 PHE A CA 1
ATOM 849 C C . PHE A 1 109 ? -6.894 7.042 2.909 1.00 98.62 109 PHE A C 1
ATOM 851 O O . PHE A 1 109 ? -7.301 6.385 1.954 1.00 98.62 109 PHE A O 1
ATOM 858 N N . HIS A 1 110 ? -5.733 7.705 2.881 1.00 98.38 110 HIS A N 1
ATOM 859 C CA . HIS A 1 110 ? -4.827 7.700 1.731 1.00 98.38 110 HIS A CA 1
ATOM 860 C C . HIS A 1 110 ? -4.408 6.276 1.342 1.00 98.38 110 HIS A C 1
ATOM 862 O O . HIS A 1 110 ? -4.530 5.893 0.181 1.00 98.38 110 HIS A O 1
ATOM 868 N N . GLU A 1 111 ? -4.009 5.459 2.313 1.00 98.50 111 GLU A N 1
ATOM 869 C CA . GLU A 1 111 ? -3.639 4.066 2.051 1.00 98.50 111 GLU A CA 1
ATOM 870 C C . GLU A 1 111 ? -4.834 3.227 1.564 1.00 98.50 111 GLU A C 1
ATOM 872 O O . GLU A 1 111 ? -4.690 2.386 0.679 1.00 98.50 111 GLU A O 1
ATOM 877 N N . PHE A 1 112 ? -6.053 3.495 2.039 1.00 98.44 112 PHE A N 1
ATOM 878 C CA . PHE A 1 112 ? -7.250 2.828 1.514 1.00 98.44 112 PHE A CA 1
ATOM 879 C C . PHE A 1 112 ? -7.574 3.190 0.061 1.00 98.44 112 PHE A C 1
ATOM 881 O O . PHE A 1 112 ? -8.106 2.349 -0.668 1.00 98.44 112 PHE A O 1
ATOM 888 N N . VAL A 1 113 ? -7.202 4.388 -0.401 1.00 98.31 113 VAL A N 1
ATOM 889 C CA . VAL A 1 113 ? -7.260 4.713 -1.835 1.00 98.31 113 VAL A CA 1
ATOM 890 C C . VAL A 1 113 ? -6.348 3.773 -2.627 1.00 98.31 113 VAL A C 1
ATOM 892 O O . VAL A 1 113 ? -6.751 3.295 -3.686 1.00 98.31 113 VAL A O 1
ATOM 895 N N . HIS A 1 114 ? -5.165 3.434 -2.109 1.00 97.56 114 HIS A N 1
ATOM 896 C CA . HIS A 1 114 ? -4.282 2.455 -2.748 1.00 97.56 114 HIS A CA 1
ATOM 897 C C . HIS A 1 114 ? -4.851 1.032 -2.725 1.00 97.56 114 HIS A C 1
ATOM 899 O O . HIS A 1 114 ? -4.765 0.333 -3.735 1.00 97.56 114 HIS A O 1
ATOM 905 N N . VAL A 1 115 ? -5.497 0.607 -1.635 1.00 97.50 115 VAL A N 1
ATOM 906 C CA . VAL A 1 115 ? -6.194 -0.695 -1.598 1.00 97.50 115 VAL A CA 1
ATOM 907 C C . VAL A 1 115 ? -7.279 -0.758 -2.682 1.00 97.50 115 VAL A C 1
ATOM 909 O O . VAL A 1 115 ? -7.375 -1.743 -3.418 1.00 97.50 115 VAL A O 1
ATOM 912 N N . GLU A 1 116 ? -8.073 0.303 -2.833 1.00 96.94 116 GLU A N 1
ATOM 913 C CA . GLU A 1 116 ? -9.106 0.373 -3.870 1.00 96.94 116 GLU A CA 1
ATOM 914 C C . GLU A 1 116 ? -8.508 0.363 -5.284 1.00 96.94 116 GLU A C 1
ATOM 916 O O . GLU A 1 116 ? -9.029 -0.323 -6.165 1.00 96.94 116 GLU A O 1
ATOM 921 N N . GLN A 1 117 ? -7.373 1.033 -5.501 1.00 95.56 117 GLN A N 1
ATOM 922 C CA . GLN A 1 117 ? -6.643 0.957 -6.770 1.00 95.56 117 GLN A CA 1
ATOM 923 C C . GLN A 1 117 ? -6.219 -0.479 -7.096 1.00 95.56 117 GLN A C 1
ATOM 925 O O . GLN A 1 117 ? -6.420 -0.929 -8.224 1.00 95.56 117 GLN A O 1
ATOM 930 N N . TYR A 1 118 ? -5.696 -1.231 -6.122 1.00 95.00 118 TYR A N 1
ATOM 931 C CA . TYR A 1 118 ? -5.356 -2.640 -6.331 1.00 95.00 118 TYR A CA 1
ATOM 932 C C . TYR A 1 118 ? -6.575 -3.493 -6.684 1.00 95.00 118 TYR A C 1
ATOM 934 O O . TYR A 1 118 ? -6.485 -4.342 -7.575 1.00 95.00 118 TYR A O 1
ATOM 942 N N . ARG A 1 119 ? -7.718 -3.255 -6.030 1.00 93.00 119 ARG A N 1
ATOM 943 C CA . ARG A 1 119 ? -8.966 -3.966 -6.332 1.00 93.00 119 ARG A CA 1
ATOM 944 C C . ARG A 1 119 ? -9.442 -3.706 -7.763 1.00 93.00 119 ARG A C 1
ATOM 946 O O . ARG A 1 119 ? -9.918 -4.631 -8.415 1.00 93.00 119 ARG A O 1
ATOM 953 N N . GLN A 1 120 ? -9.335 -2.468 -8.246 1.00 93.62 120 GLN A N 1
ATOM 954 C CA . GLN A 1 120 ? -9.797 -2.097 -9.588 1.00 93.62 120 GLN A CA 1
ATOM 955 C C . GLN A 1 120 ? -8.850 -2.548 -10.700 1.00 93.62 120 GLN A C 1
ATOM 957 O O . GLN A 1 120 ? -9.310 -2.956 -11.764 1.00 93.62 120 GLN A O 1
ATOM 962 N N . LEU A 1 121 ? -7.540 -2.447 -10.475 1.00 89.19 121 LEU A N 1
ATOM 963 C CA . LEU A 1 121 ? -6.544 -2.692 -11.517 1.00 89.19 121 LEU A CA 1
ATOM 964 C C . LEU A 1 121 ? -6.144 -4.165 -11.626 1.00 89.19 121 LEU A C 1
ATOM 966 O O . LEU A 1 121 ? -5.699 -4.575 -12.694 1.00 89.19 121 LEU A O 1
ATOM 970 N N . ALA A 1 122 ? -6.350 -4.940 -10.553 1.00 76.19 122 ALA A N 1
ATOM 971 C CA . ALA A 1 122 ? -5.819 -6.285 -10.354 1.00 76.19 122 ALA A CA 1
ATOM 972 C C . ALA A 1 122 ? -4.282 -6.345 -10.477 1.00 76.19 122 ALA A C 1
ATOM 974 O O . ALA A 1 122 ? -3.647 -5.652 -11.269 1.00 76.19 122 ALA A O 1
ATOM 975 N N . LEU A 1 123 ? -3.641 -7.205 -9.687 1.00 70.31 123 LEU A N 1
ATOM 976 C CA . LEU A 1 123 ? -2.249 -7.563 -9.959 1.00 70.31 123 LEU A CA 1
ATOM 977 C C . LEU A 1 123 ? -2.243 -8.757 -10.916 1.00 70.31 123 LEU A C 1
ATOM 979 O O . LEU A 1 123 ? -2.976 -9.717 -10.656 1.00 70.31 123 LEU A O 1
ATOM 983 N N . PRO A 1 124 ? -1.452 -8.725 -12.007 1.00 60.59 124 PRO A N 1
ATOM 984 C CA . PRO A 1 124 ? -1.269 -9.910 -12.832 1.00 60.59 124 PRO A CA 1
ATOM 985 C C . PRO A 1 124 ? -0.724 -11.035 -11.943 1.00 60.59 124 PRO A C 1
ATOM 987 O O . PRO A 1 124 ? 0.284 -10.846 -11.258 1.00 60.59 124 PRO A O 1
ATOM 990 N N . ARG A 1 125 ? -1.446 -12.160 -11.909 1.00 50.06 125 ARG A N 1
ATOM 991 C CA . ARG A 1 125 ? -1.029 -13.397 -11.238 1.00 50.06 125 ARG A CA 1
ATOM 992 C C . ARG A 1 125 ? -0.193 -14.251 -12.174 1.00 50.06 125 ARG A C 1
ATOM 994 O O . ARG A 1 125 ? -0.546 -14.295 -13.373 1.00 50.06 125 ARG A O 1
#

S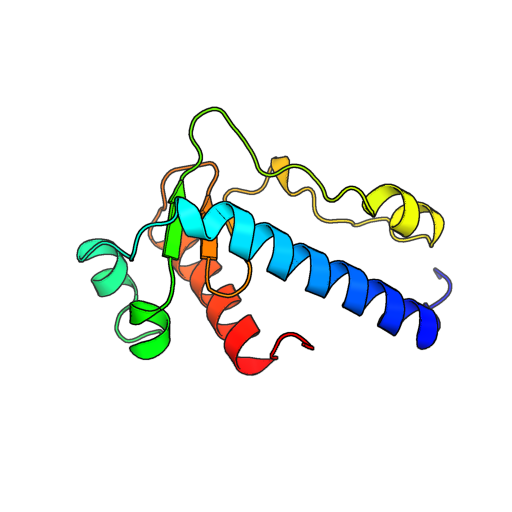equence (125 aa):
MPTPLTPDQIAQISHLVAAYILTQRDRYAVRALPLSAQQRASLEGFFASELLGNTRVLVLEGERVANPDFYPKLRELGLKNLPEQSGMAAITFYDVIVAHERFSPGLLFHEFVHVEQYRQLALPR

pLDDT: mean 93.6, std 8.02, range [50.06, 98.69]

Radius of gyration: 15.81 Å; chains: 1; bounding box: 40×27×40 Å